Protein AF-A0A6B3IC43-F1 (afdb_monomer)

Sequence (86 aa):
DLAEHGDERRATTRIFGSRPGTYGAGLLQLIDSRDWRTDADLAEVYTVWGGYAYGRELDGRPAREEMETAYKRIEVAAKNTDTREH

Secondary structure (DSSP, 8-state):
-HHHH--HHHHT--EEESPTT--S-SHHHHHHHT---SHHHHHHHHHHHHBEEESTTTTTEE-HHHHHHHHTT-S--------S--

Structure (mmCIF, N/CA/C/O backbone):
data_AF-A0A6B3IC43-F1
#
_entry.id   AF-A0A6B3IC43-F1
#
loop_
_atom_site.group_PDB
_atom_site.id
_atom_site.type_symbol
_atom_site.label_atom_id
_atom_site.label_alt_id
_atom_site.label_comp_id
_atom_site.label_asym_id
_atom_site.label_entity_id
_atom_site.label_seq_id
_atom_site.pdbx_PDB_ins_code
_atom_site.Cartn_x
_atom_site.Cartn_y
_atom_site.Cartn_z
_atom_site.occupancy
_atom_site.B_iso_or_equiv
_atom_site.auth_seq_id
_atom_site.auth_comp_id
_atom_site.auth_asym_id
_atom_site.auth_atom_id
_atom_site.pdbx_PDB_model_num
ATOM 1 N N . ASP A 1 1 ? -14.983 -4.623 7.200 1.00 71.44 1 ASP A N 1
ATOM 2 C CA . ASP A 1 1 ? -14.098 -4.262 8.332 1.00 71.44 1 ASP A CA 1
ATOM 3 C C . ASP A 1 1 ? -14.720 -4.521 9.687 1.00 71.44 1 ASP A C 1
ATOM 5 O O . ASP A 1 1 ? -14.897 -5.689 9.987 1.00 71.44 1 ASP A O 1
ATOM 9 N N . LEU A 1 2 ? -15.089 -3.530 10.514 1.00 76.75 2 LEU A N 1
ATOM 10 C CA . LEU A 1 2 ? -15.470 -3.842 11.905 1.00 76.75 2 LEU A CA 1
ATOM 11 C C . LEU A 1 2 ? -16.674 -4.792 11.993 1.00 76.75 2 LEU A C 1
ATOM 13 O O . LEU A 1 2 ? -16.632 -5.770 12.728 1.00 76.75 2 LEU A O 1
ATOM 17 N N . ALA A 1 3 ? -17.704 -4.555 11.178 1.00 74.69 3 ALA A N 1
ATOM 18 C CA . ALA A 1 3 ? -18.874 -5.432 11.086 1.00 74.69 3 ALA A CA 1
ATOM 19 C C . ALA A 1 3 ? -18.572 -6.827 10.494 1.00 74.69 3 ALA A C 1
ATOM 21 O O . ALA A 1 3 ? -19.413 -7.712 10.564 1.00 74.69 3 ALA A O 1
ATOM 22 N N . GLU A 1 4 ? -17.397 -7.018 9.895 1.00 78.56 4 GLU A N 1
ATOM 23 C CA . GLU A 1 4 ? -17.016 -8.228 9.161 1.00 78.56 4 GLU A CA 1
ATOM 24 C C . GLU A 1 4 ? -16.114 -9.147 9.994 1.00 78.56 4 GLU A C 1
ATOM 26 O O . GLU A 1 4 ? -16.280 -10.360 9.952 1.00 78.56 4 GLU A O 1
ATOM 31 N N . HIS A 1 5 ? -15.199 -8.586 10.794 1.00 80.94 5 HIS A N 1
ATOM 32 C CA . HIS A 1 5 ? -14.276 -9.368 11.628 1.00 80.94 5 HIS A CA 1
ATOM 33 C C . HIS A 1 5 ? -14.312 -9.024 13.128 1.00 80.94 5 HIS A C 1
ATOM 35 O O . HIS A 1 5 ? -13.598 -9.653 13.902 1.00 80.94 5 HIS A O 1
ATOM 41 N N . GLY A 1 6 ? -15.080 -8.023 13.571 1.00 83.38 6 GLY A N 1
ATOM 42 C CA . GLY A 1 6 ? -15.241 -7.655 14.991 1.00 83.38 6 GLY A CA 1
ATOM 43 C C . GLY A 1 6 ? -14.016 -7.023 15.670 1.00 83.38 6 GLY A C 1
ATOM 44 O O . GLY A 1 6 ? -14.133 -6.456 16.749 1.00 83.38 6 GLY A O 1
ATOM 45 N N . ASP A 1 7 ? -12.846 -7.089 15.039 1.00 87.94 7 ASP A N 1
ATOM 46 C CA . ASP A 1 7 ? -11.591 -6.529 15.549 1.00 87.94 7 ASP A CA 1
ATOM 47 C C . ASP A 1 7 ? -11.418 -5.032 15.202 1.00 87.94 7 ASP A C 1
ATOM 49 O O . ASP A 1 7 ? -11.186 -4.657 14.048 1.00 87.94 7 ASP A O 1
ATOM 53 N N . GLU A 1 8 ? -11.494 -4.162 16.213 1.00 88.25 8 GLU A N 1
ATOM 54 C CA . GLU A 1 8 ? -11.296 -2.713 16.063 1.00 88.25 8 GLU A CA 1
ATOM 55 C C . GLU A 1 8 ? -9.896 -2.335 15.572 1.00 88.25 8 GLU A C 1
ATOM 57 O O . GLU A 1 8 ? -9.743 -1.389 14.786 1.00 88.25 8 GLU A O 1
ATOM 62 N N . ARG A 1 9 ? -8.857 -3.071 15.986 1.00 89.88 9 ARG A N 1
ATOM 63 C CA . ARG A 1 9 ? -7.484 -2.769 15.580 1.00 89.88 9 ARG A CA 1
ATOM 64 C C . ARG A 1 9 ? -7.299 -3.055 14.097 1.00 89.88 9 ARG A C 1
ATOM 66 O O . ARG A 1 9 ? -6.738 -2.212 13.391 1.00 89.88 9 ARG A O 1
ATOM 73 N N . ARG A 1 10 ? -7.816 -4.181 13.604 1.00 86.88 10 ARG A N 1
ATOM 74 C CA . ARG A 1 10 ? -7.840 -4.499 12.165 1.00 86.88 10 ARG A CA 1
ATOM 75 C C . ARG A 1 10 ? -8.631 -3.451 11.384 1.00 86.88 10 ARG A C 1
ATOM 77 O O . ARG A 1 10 ? -8.109 -2.881 10.427 1.00 86.88 10 ARG A O 1
ATOM 84 N N . ALA A 1 11 ? -9.818 -3.077 11.868 1.00 90.31 11 ALA A N 1
ATOM 85 C CA . ALA A 1 11 ? -10.702 -2.131 11.179 1.00 90.31 11 ALA A CA 1
ATOM 86 C C . ALA A 1 11 ? -10.082 -0.735 10.989 1.00 90.31 11 ALA A C 1
ATOM 88 O O . ALA A 1 11 ? -10.394 -0.037 10.019 1.00 90.31 11 ALA A O 1
ATOM 89 N N . THR A 1 12 ? -9.195 -0.328 11.900 1.00 92.81 12 THR A N 1
ATOM 90 C CA . THR A 1 12 ? -8.540 0.992 11.934 1.00 92.81 12 THR A CA 1
ATOM 91 C C . THR A 1 12 ? -7.097 0.974 11.417 1.00 92.81 12 THR A C 1
ATOM 93 O O . THR A 1 12 ? -6.370 1.961 11.539 1.00 92.81 12 THR A O 1
ATOM 96 N N . THR A 1 13 ? -6.639 -0.133 10.832 1.00 96.62 13 THR A N 1
ATOM 97 C CA . THR A 1 13 ? -5.283 -0.238 10.279 1.00 96.62 13 THR A CA 1
ATOM 98 C C . THR A 1 13 ? -5.168 0.538 8.962 1.00 96.62 13 THR A C 1
ATOM 100 O O . THR A 1 13 ? -5.897 0.261 8.012 1.00 96.62 13 THR A O 1
ATOM 103 N N . ARG A 1 14 ? -4.286 1.547 8.903 1.00 96.81 14 ARG A N 1
ATOM 104 C CA . ARG 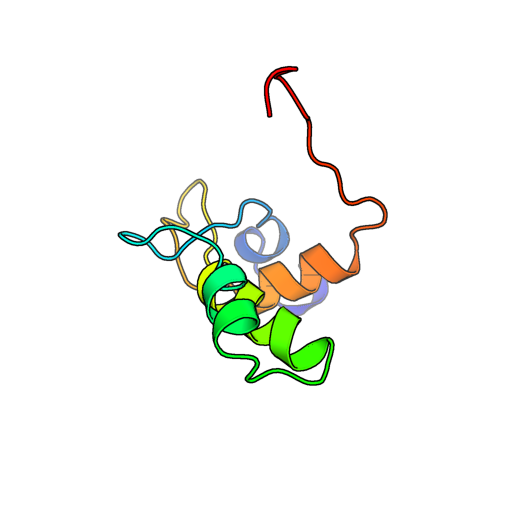A 1 14 ? -4.147 2.454 7.739 1.00 96.81 14 ARG A CA 1
ATOM 105 C C . ARG A 1 14 ? -2.710 2.742 7.307 1.00 96.81 14 ARG A C 1
ATOM 107 O O . ARG A 1 14 ? -2.516 3.373 6.275 1.00 96.81 14 ARG A O 1
ATOM 114 N N . ILE A 1 15 ? -1.718 2.312 8.082 1.00 98.06 15 ILE A N 1
ATOM 115 C CA . ILE A 1 15 ? -0.304 2.552 7.790 1.00 98.06 15 ILE A CA 1
ATOM 116 C C . ILE A 1 15 ? 0.298 1.218 7.366 1.00 98.06 15 ILE A C 1
ATOM 118 O O . ILE A 1 15 ? 0.324 0.280 8.162 1.00 98.06 15 ILE A O 1
ATOM 122 N N . PHE A 1 16 ? 0.760 1.149 6.122 1.00 98.44 16 PHE A N 1
ATOM 123 C CA . PHE A 1 16 ? 1.341 -0.045 5.513 1.00 98.44 16 PHE A CA 1
ATOM 124 C C . PHE A 1 16 ? 2.740 0.268 4.980 1.00 98.44 16 PHE A C 1
ATOM 126 O O . PHE A 1 16 ? 3.029 1.416 4.636 1.00 98.44 16 PHE A O 1
ATOM 133 N N . GLY A 1 17 ? 3.614 -0.732 4.923 1.00 98.06 17 GLY A N 1
ATOM 134 C CA . GLY A 1 17 ? 4.983 -0.565 4.446 1.00 98.06 17 GLY A CA 1
ATOM 135 C C . GLY A 1 17 ? 5.699 -1.890 4.221 1.00 98.06 17 GLY A C 1
ATOM 136 O O . GLY A 1 17 ? 5.106 -2.961 4.337 1.00 98.06 17 GLY A O 1
ATOM 137 N N . SER A 1 18 ? 6.993 -1.812 3.903 1.00 98.06 18 SER A N 1
ATOM 138 C CA . SER A 1 18 ? 7.824 -2.994 3.661 1.00 98.06 18 SER A CA 1
ATOM 139 C C . SER A 1 18 ? 7.859 -3.937 4.868 1.00 98.06 18 SER A C 1
ATOM 141 O O . SER A 1 18 ? 7.709 -3.493 6.009 1.00 98.06 18 SER A O 1
ATOM 143 N N . ARG A 1 19 ? 8.117 -5.232 4.647 1.00 97.19 19 ARG A N 1
ATOM 144 C CA . ARG A 1 19 ? 8.382 -6.191 5.736 1.00 97.19 19 ARG A CA 1
ATOM 145 C C . ARG A 1 19 ? 9.462 -5.651 6.689 1.00 97.19 19 ARG A C 1
ATOM 147 O O . ARG A 1 19 ? 10.470 -5.136 6.191 1.00 97.19 19 ARG A O 1
ATOM 154 N N . PRO A 1 20 ? 9.334 -5.830 8.019 1.00 97.56 20 PRO A N 1
ATOM 155 C CA . PRO A 1 20 ? 10.393 -5.477 8.962 1.00 97.56 20 PRO A CA 1
ATOM 156 C C . PRO A 1 20 ? 11.762 -6.030 8.547 1.00 97.56 20 PRO A C 1
ATOM 158 O O . PRO A 1 20 ? 11.894 -7.215 8.235 1.00 97.56 20 PRO A O 1
ATOM 161 N N . GLY A 1 21 ? 12.776 -5.159 8.532 1.00 97.25 21 GLY A N 1
ATOM 162 C CA . GLY A 1 21 ? 14.139 -5.500 8.108 1.00 97.25 21 GLY A CA 1
ATOM 163 C C . GLY A 1 21 ? 14.366 -5.523 6.591 1.00 97.25 21 GLY A C 1
ATOM 164 O O . GLY A 1 21 ? 15.437 -5.931 6.151 1.00 97.25 21 GLY A O 1
ATOM 165 N N . THR A 1 22 ? 13.391 -5.094 5.786 1.00 96.88 22 THR A N 1
ATOM 166 C CA . THR A 1 22 ? 13.491 -5.025 4.318 1.00 96.88 22 THR A CA 1
ATOM 167 C C . THR A 1 22 ? 13.067 -3.650 3.797 1.00 96.88 22 THR A C 1
ATOM 169 O O . THR A 1 22 ? 12.491 -2.854 4.539 1.00 96.88 22 THR A O 1
ATOM 172 N N . TYR A 1 23 ? 13.339 -3.370 2.519 1.00 95.50 23 TYR A N 1
ATOM 173 C CA . TYR A 1 23 ? 13.070 -2.071 1.896 1.00 95.50 23 TYR A CA 1
ATOM 174 C C . TYR A 1 23 ? 12.594 -2.228 0.454 1.00 95.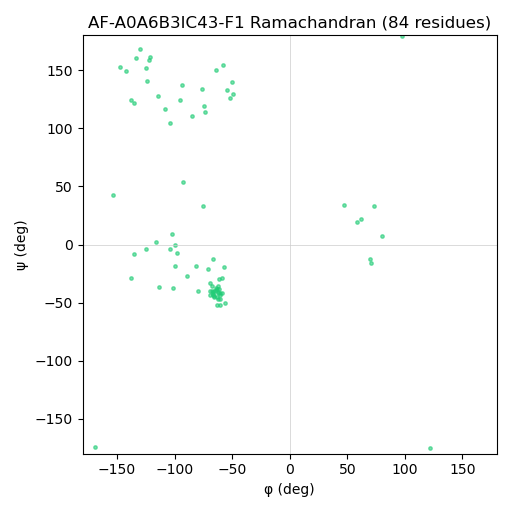50 23 TYR A C 1
ATOM 176 O O . TYR A 1 23 ? 13.045 -3.126 -0.251 1.00 95.50 23 TYR A O 1
ATOM 184 N N . GLY A 1 24 ? 11.758 -1.296 -0.005 1.00 94.50 24 GLY A N 1
ATOM 185 C CA . GLY A 1 24 ? 11.283 -1.230 -1.388 1.00 94.50 24 GLY A CA 1
ATOM 186 C C . GLY A 1 24 ? 9.906 -1.864 -1.597 1.00 94.50 24 GLY A C 1
ATOM 187 O O . GLY A 1 24 ? 9.278 -2.354 -0.659 1.00 94.50 24 GLY A O 1
ATOM 188 N N . ALA A 1 25 ? 9.438 -1.813 -2.847 1.00 94.44 25 ALA A N 1
ATOM 189 C CA . ALA A 1 25 ? 8.097 -2.244 -3.257 1.00 94.44 25 ALA A CA 1
ATOM 190 C C . ALA A 1 25 ? 8.096 -3.434 -4.239 1.00 94.44 25 ALA A C 1
ATOM 192 O O . ALA A 1 25 ? 7.040 -3.811 -4.734 1.00 94.44 25 ALA A O 1
ATOM 193 N N . GLY A 1 26 ? 9.268 -3.975 -4.591 1.00 92.44 26 GLY A N 1
ATOM 194 C CA . GLY A 1 26 ? 9.423 -5.115 -5.510 1.00 92.44 26 GLY A CA 1
ATOM 195 C C . GLY A 1 26 ? 9.108 -4.852 -6.992 1.00 92.44 26 GLY A C 1
ATOM 196 O O . GLY A 1 26 ? 9.511 -5.639 -7.845 1.00 92.44 26 GLY A O 1
ATOM 197 N N . LEU A 1 27 ? 8.424 -3.750 -7.321 1.00 95.00 27 LEU A N 1
ATOM 198 C CA . LEU A 1 27 ? 7.944 -3.479 -8.682 1.00 95.00 27 LEU A CA 1
ATOM 199 C C . LEU A 1 27 ? 9.056 -3.215 -9.702 1.00 95.00 27 LEU A C 1
ATOM 201 O O . LEU A 1 27 ? 8.919 -3.630 -10.847 1.00 95.00 27 LEU A O 1
ATOM 205 N N . LEU A 1 28 ? 10.157 -2.562 -9.314 1.00 94.19 28 LEU A N 1
ATOM 206 C CA . LEU A 1 28 ? 11.265 -2.309 -10.245 1.00 94.19 28 LEU A CA 1
ATOM 207 C C . LEU A 1 28 ? 11.869 -3.631 -10.740 1.00 94.19 28 LEU A C 1
ATOM 209 O O . LEU A 1 28 ? 12.002 -3.839 -11.939 1.00 94.19 28 LEU A O 1
ATOM 213 N N . GLN A 1 29 ? 12.134 -4.558 -9.817 1.00 92.56 29 GLN A N 1
ATOM 214 C CA . GLN A 1 29 ? 12.669 -5.882 -10.125 1.00 92.56 29 GLN A CA 1
ATOM 215 C C . GLN A 1 29 ? 11.720 -6.698 -11.013 1.00 92.56 29 GLN A C 1
ATOM 217 O O . GLN A 1 29 ? 12.179 -7.401 -11.910 1.00 92.56 29 GLN A O 1
ATOM 222 N N . LEU A 1 30 ? 10.408 -6.596 -10.777 1.00 94.44 30 LEU A 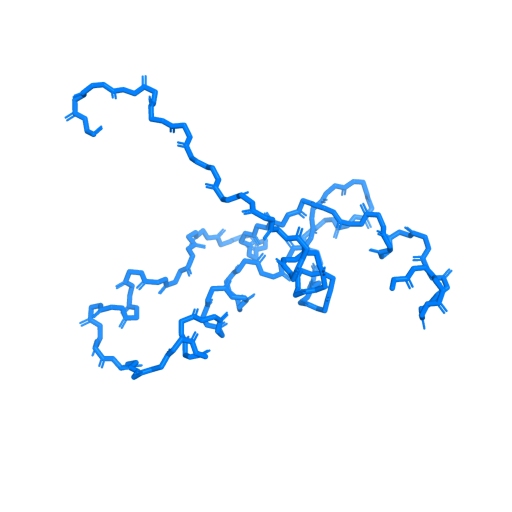N 1
ATOM 223 C CA . LEU A 1 30 ? 9.392 -7.254 -11.601 1.00 94.44 30 LEU A CA 1
ATOM 224 C C . LEU A 1 30 ? 9.344 -6.680 -13.025 1.00 94.44 30 LEU A C 1
ATOM 226 O O . LEU A 1 30 ? 9.223 -7.422 -13.999 1.00 94.44 30 LEU A O 1
ATOM 230 N N . ILE A 1 31 ? 9.453 -5.357 -13.164 1.00 95.75 31 ILE A N 1
ATOM 231 C CA . ILE A 1 31 ? 9.494 -4.707 -14.478 1.00 95.75 31 ILE A CA 1
ATOM 232 C C . ILE A 1 31 ? 10.765 -5.108 -15.232 1.00 95.75 31 ILE A C 1
ATOM 234 O O . ILE A 1 31 ? 10.683 -5.464 -16.409 1.00 95.75 31 ILE A O 1
ATOM 238 N N . ASP A 1 32 ? 11.913 -5.111 -14.554 1.00 96.19 32 ASP A N 1
ATOM 239 C CA . ASP A 1 32 ? 13.202 -5.477 -15.142 1.00 96.19 32 ASP A CA 1
ATOM 240 C C . ASP A 1 32 ? 13.231 -6.938 -15.611 1.00 96.19 32 ASP A C 1
ATOM 242 O O . ASP A 1 32 ? 13.770 -7.233 -16.682 1.00 96.19 32 ASP A O 1
ATOM 246 N N . SER A 1 33 ? 12.612 -7.854 -14.856 1.00 95.62 33 SER A N 1
ATOM 247 C CA . SER A 1 33 ? 12.514 -9.266 -15.248 1.00 95.62 33 SER A CA 1
ATOM 248 C C . SER A 1 33 ? 11.565 -9.497 -16.426 1.00 95.62 33 SER A C 1
ATOM 250 O O . SER A 1 33 ? 11.688 -10.511 -17.114 1.00 95.62 33 SER A O 1
ATOM 252 N N . ARG A 1 34 ? 10.637 -8.559 -16.677 1.00 95.19 34 ARG A N 1
ATOM 253 C CA . ARG A 1 34 ? 9.541 -8.670 -17.659 1.00 95.19 34 ARG A CA 1
ATOM 254 C C . ARG A 1 34 ? 8.620 -9.869 -17.412 1.00 95.19 34 ARG A C 1
ATOM 256 O O . ARG A 1 34 ? 7.896 -10.283 -18.316 1.00 95.19 34 ARG A O 1
ATOM 263 N N . ASP A 1 35 ? 8.637 -10.413 -16.200 1.00 94.94 35 ASP A N 1
ATOM 264 C CA . ASP A 1 35 ? 7.849 -11.582 -15.807 1.00 94.94 35 ASP A CA 1
ATOM 265 C C . ASP A 1 35 ? 6.501 -11.163 -15.203 1.00 94.94 35 ASP A C 1
ATOM 267 O O . ASP A 1 35 ? 6.156 -11.495 -14.073 1.00 94.94 35 ASP A O 1
ATOM 271 N N . TRP A 1 36 ? 5.755 -10.347 -15.945 1.00 97.06 36 TRP A N 1
ATOM 272 C CA . TRP A 1 36 ? 4.417 -9.886 -15.579 1.00 97.06 36 TRP A CA 1
ATOM 273 C C . TRP A 1 36 ? 3.581 -9.698 -16.840 1.00 97.06 36 TRP A C 1
ATOM 275 O O . TRP A 1 36 ? 4.107 -9.473 -17.934 1.00 97.06 36 TRP A O 1
ATOM 285 N N . ARG A 1 37 ? 2.262 -9.830 -16.708 1.00 97.19 37 ARG A N 1
ATOM 286 C CA . ARG A 1 37 ? 1.334 -9.723 -17.843 1.00 97.19 37 ARG A CA 1
ATOM 287 C C . ARG A 1 37 ? 0.088 -8.924 -17.519 1.00 97.19 37 ARG A C 1
ATOM 289 O O . ARG A 1 37 ? -0.517 -8.357 -18.423 1.00 97.19 37 ARG A O 1
ATOM 296 N N . THR A 1 38 ? -0.319 -8.923 -16.258 1.00 98.12 38 THR A N 1
ATOM 297 C CA . THR A 1 38 ? -1.605 -8.395 -15.816 1.00 98.12 38 THR A CA 1
ATOM 298 C C . THR A 1 38 ? -1.445 -7.505 -14.593 1.00 98.12 38 THR A C 1
ATOM 300 O O . THR A 1 38 ? -0.475 -7.619 -13.843 1.00 98.12 38 THR A O 1
ATOM 303 N N . ASP A 1 39 ? -2.447 -6.666 -14.346 1.00 97.38 39 ASP A N 1
ATOM 304 C CA . ASP A 1 39 ? -2.519 -5.850 -13.131 1.00 97.38 39 ASP A CA 1
ATOM 305 C C . ASP A 1 39 ? -2.512 -6.713 -11.862 1.00 97.38 39 ASP A C 1
ATOM 307 O O . ASP A 1 39 ? -2.014 -6.277 -10.827 1.00 97.38 39 ASP A O 1
ATOM 311 N N . ALA A 1 40 ? -3.016 -7.950 -11.942 1.00 97.69 40 ALA A N 1
ATOM 312 C CA . ALA A 1 40 ? -2.984 -8.897 -10.833 1.00 97.69 40 ALA A CA 1
ATOM 313 C C . ALA A 1 40 ? -1.547 -9.284 -10.449 1.00 97.69 40 ALA A C 1
ATOM 315 O O . ALA A 1 40 ? -1.253 -9.377 -9.261 1.00 97.69 40 ALA A O 1
ATOM 316 N N . ASP A 1 41 ? -0.641 -9.428 -11.422 1.00 97.31 41 ASP A N 1
ATOM 317 C CA . ASP A 1 41 ? 0.770 -9.738 -11.156 1.00 97.31 41 ASP A CA 1
ATOM 318 C C . ASP A 1 41 ? 1.458 -8.568 -10.431 1.00 97.31 41 ASP A C 1
ATOM 320 O O . ASP A 1 41 ? 2.183 -8.755 -9.451 1.00 97.31 41 ASP A O 1
ATOM 324 N N . LEU A 1 42 ? 1.180 -7.336 -10.877 1.00 97.56 42 LEU A N 1
ATOM 325 C CA . LEU A 1 42 ? 1.706 -6.117 -10.258 1.00 97.56 42 LEU A CA 1
ATOM 326 C C . LEU A 1 42 ? 1.153 -5.928 -8.837 1.00 97.56 42 LEU A C 1
ATOM 328 O O . LEU A 1 42 ? 1.905 -5.630 -7.906 1.00 97.56 42 LEU A O 1
ATOM 332 N N . ALA A 1 43 ? -0.159 -6.117 -8.666 1.00 97.44 43 ALA A N 1
ATOM 333 C CA . ALA A 1 43 ? -0.834 -6.003 -7.379 1.00 97.44 43 ALA A CA 1
ATOM 334 C C . ALA A 1 43 ? -0.339 -7.059 -6.385 1.00 97.44 43 ALA A C 1
ATOM 336 O O . ALA A 1 43 ? -0.146 -6.738 -5.211 1.00 97.44 43 ALA A O 1
ATOM 337 N N . GLU A 1 44 ? -0.083 -8.285 -6.848 1.00 97.38 44 GLU A N 1
ATOM 338 C CA . GLU A 1 44 ? 0.468 -9.357 -6.024 1.00 97.38 44 GLU A CA 1
ATOM 339 C C . GLU A 1 44 ? 1.844 -8.970 -5.481 1.00 97.38 44 GLU A C 1
ATOM 341 O O . GLU A 1 44 ? 2.048 -8.979 -4.268 1.00 97.38 44 GLU A O 1
ATOM 346 N N . VAL A 1 45 ? 2.770 -8.544 -6.346 1.00 97.31 45 VAL A N 1
ATOM 347 C CA . VAL A 1 45 ? 4.119 -8.152 -5.908 1.00 97.31 45 VAL A CA 1
ATOM 348 C C . VAL A 1 45 ? 4.076 -6.949 -4.974 1.00 97.31 45 VAL A C 1
ATOM 350 O O . VAL A 1 45 ? 4.713 -6.976 -3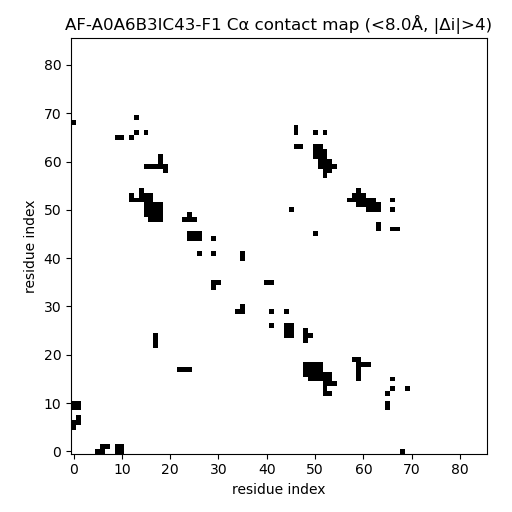.919 1.00 97.31 45 VAL A O 1
ATOM 353 N N . TYR A 1 46 ? 3.293 -5.920 -5.300 1.00 97.69 46 TYR A N 1
ATOM 354 C CA . TYR A 1 46 ? 3.170 -4.750 -4.434 1.00 97.69 46 TYR A CA 1
ATOM 355 C C . TYR A 1 46 ? 2.606 -5.115 -3.051 1.00 97.69 46 TYR A C 1
ATOM 357 O O . TYR A 1 46 ? 3.122 -4.661 -2.030 1.00 97.69 46 TYR A O 1
ATOM 365 N N . THR A 1 47 ? 1.596 -5.987 -3.001 1.00 97.75 47 THR A N 1
ATOM 366 C CA . THR A 1 47 ? 0.985 -6.460 -1.749 1.00 97.75 47 THR A CA 1
ATOM 367 C C . THR A 1 47 ? 1.931 -7.351 -0.948 1.00 97.75 47 THR A C 1
ATOM 369 O O . THR A 1 47 ? 2.017 -7.215 0.269 1.00 97.75 47 THR A O 1
ATOM 372 N N . VAL A 1 48 ? 2.692 -8.233 -1.600 1.00 97.38 48 VAL A N 1
ATOM 373 C CA . VAL A 1 48 ? 3.688 -9.083 -0.928 1.00 97.38 48 VAL A CA 1
ATOM 374 C C . VAL A 1 48 ? 4.782 -8.241 -0.281 1.00 97.38 48 VAL A C 1
ATOM 376 O O . VAL A 1 48 ? 5.205 -8.535 0.835 1.00 97.38 48 VAL A O 1
ATOM 379 N N . TRP A 1 49 ? 5.236 -7.185 -0.956 1.00 97.62 49 TRP A N 1
ATOM 380 C CA . TRP A 1 49 ? 6.291 -6.331 -0.425 1.00 97.62 49 TRP A CA 1
ATOM 381 C C . TRP A 1 49 ? 5.773 -5.333 0.610 1.00 97.62 49 TRP A C 1
ATOM 383 O O . TRP A 1 49 ? 6.455 -5.120 1.607 1.00 97.62 49 TRP A O 1
ATOM 393 N N . GLY A 1 50 ? 4.592 -4.743 0.402 1.00 97.62 50 GLY A N 1
ATOM 394 C CA . GLY A 1 50 ? 4.044 -3.647 1.213 1.00 97.62 50 GLY A CA 1
ATOM 395 C C . GLY A 1 50 ? 2.938 -4.023 2.205 1.00 97.62 50 GLY A C 1
ATOM 396 O O . GLY A 1 50 ? 2.489 -3.169 2.967 1.00 97.62 50 GLY A O 1
ATOM 397 N N . GLY A 1 51 ? 2.485 -5.278 2.216 1.00 98.06 51 GLY A N 1
ATOM 398 C CA . GLY A 1 51 ? 1.340 -5.766 2.994 1.00 98.06 51 GLY A CA 1
ATOM 399 C C . GLY A 1 51 ? 1.597 -5.953 4.486 1.00 98.06 51 GLY A C 1
ATOM 400 O O . GLY A 1 51 ? 1.033 -6.865 5.091 1.00 98.06 51 GLY A O 1
ATOM 401 N N . TYR A 1 52 ? 2.451 -5.123 5.085 1.00 98.50 52 TYR A N 1
ATOM 402 C CA . TYR A 1 52 ? 2.785 -5.164 6.505 1.00 98.50 52 TYR A CA 1
ATOM 403 C C . TYR A 1 52 ? 2.288 -3.902 7.191 1.00 98.50 52 TYR A C 1
ATOM 405 O O . TYR A 1 52 ? 2.569 -2.790 6.746 1.00 98.50 52 TYR A O 1
ATOM 413 N N . ALA A 1 53 ? 1.538 -4.071 8.275 1.00 98.31 53 ALA A N 1
ATOM 414 C CA . ALA A 1 53 ? 0.902 -2.960 8.957 1.00 98.31 53 ALA A CA 1
ATOM 415 C C . ALA A 1 53 ? 1.754 -2.411 10.101 1.00 98.31 53 ALA A C 1
ATOM 417 O O . ALA A 1 53 ? 2.297 -3.155 10.917 1.00 98.31 53 ALA A O 1
ATOM 418 N N . TYR A 1 54 ? 1.802 -1.087 10.193 1.00 98.12 54 TYR A N 1
ATOM 419 C CA . TYR A 1 54 ? 2.579 -0.347 11.178 1.00 98.12 54 TYR A CA 1
ATOM 420 C C . TYR A 1 54 ? 1.694 0.557 12.036 1.00 98.12 54 TYR A C 1
ATOM 422 O O . TYR A 1 54 ? 0.562 0.904 11.694 1.00 98.12 54 TYR A O 1
ATOM 430 N N . GLY A 1 55 ? 2.237 0.952 13.183 1.00 96.19 55 GLY A N 1
ATOM 431 C CA . GLY A 1 55 ? 1.556 1.750 14.192 1.00 96.19 55 GLY A CA 1
ATOM 432 C C . GLY A 1 55 ? 1.522 1.023 15.527 1.00 96.19 55 GLY A C 1
ATOM 433 O O . GLY A 1 55 ? 2.108 -0.048 15.684 1.00 96.19 55 GLY A O 1
ATOM 434 N N . ARG A 1 56 ? 0.825 1.623 16.493 1.00 94.81 56 ARG A N 1
ATOM 435 C CA . ARG A 1 56 ? 0.717 1.081 17.847 1.00 94.81 56 ARG A CA 1
ATOM 436 C C . ARG A 1 56 ? 0.259 -0.382 17.814 1.00 94.81 56 ARG A C 1
ATOM 438 O O . ARG A 1 56 ? -0.771 -0.677 17.200 1.00 94.81 56 ARG A O 1
ATOM 445 N N . GLU A 1 57 ? 1.040 -1.237 18.476 1.00 93.19 57 GLU A N 1
ATOM 446 C CA . GLU A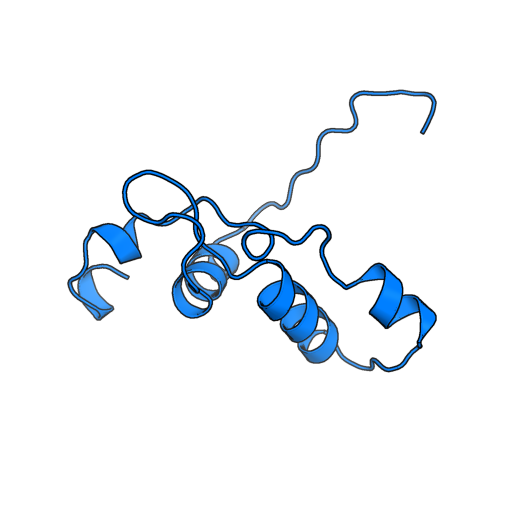 1 57 ? 0.775 -2.672 18.680 1.00 93.19 57 GLU A CA 1
ATOM 447 C C . GLU A 1 57 ? 0.695 -3.495 17.377 1.00 93.19 57 GLU A C 1
ATOM 449 O O . GLU A 1 57 ? 0.080 -4.558 17.349 1.00 93.19 57 GLU A O 1
ATOM 454 N N . LEU A 1 58 ? 1.283 -3.005 16.277 1.00 96.00 58 LEU A N 1
ATOM 455 C CA . LEU A 1 58 ? 1.304 -3.724 14.997 1.00 96.00 58 LEU A CA 1
ATOM 456 C C . LEU A 1 58 ? 2.696 -4.177 14.567 1.00 96.00 58 LEU A C 1
ATOM 458 O O . LEU A 1 58 ? 2.804 -5.244 13.972 1.00 96.00 58 LEU A O 1
ATOM 462 N N . ASP A 1 59 ? 3.727 -3.371 14.833 1.00 96.12 59 ASP A N 1
ATOM 463 C CA . ASP A 1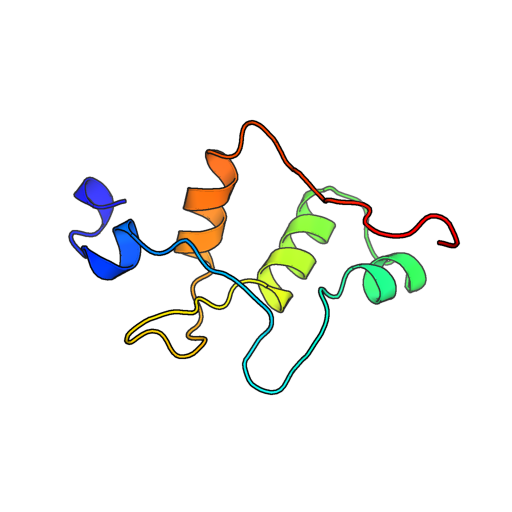 59 ? 5.149 -3.714 14.661 1.00 96.12 59 ASP A CA 1
ATOM 464 C C . ASP A 1 59 ? 5.512 -4.381 13.316 1.00 96.12 59 ASP A C 1
ATOM 466 O O . ASP A 1 59 ? 6.405 -5.224 13.234 1.00 96.12 59 ASP A O 1
ATOM 470 N N . GLY A 1 60 ? 4.819 -4.000 12.237 1.00 97.38 60 GLY A N 1
ATOM 471 C CA . GLY A 1 60 ? 5.043 -4.550 10.903 1.00 97.38 60 GLY A CA 1
ATOM 472 C C . GLY A 1 60 ? 4.529 -5.980 10.736 1.00 97.38 60 GLY A C 1
ATOM 473 O O . GLY A 1 60 ? 5.131 -6.758 9.998 1.00 97.38 60 GLY A O 1
ATOM 474 N N . ARG A 1 61 ? 3.437 -6.360 11.412 1.00 97.50 61 ARG A N 1
ATOM 475 C CA . ARG A 1 61 ? 2.789 -7.665 11.210 1.00 97.50 61 ARG A CA 1
ATOM 476 C C . ARG A 1 61 ? 2.223 -7.800 9.787 1.00 97.50 61 ARG A C 1
ATOM 478 O O . ARG A 1 61 ? 1.774 -6.799 9.223 1.00 97.50 61 ARG A O 1
ATOM 485 N N . PRO A 1 62 ? 2.156 -9.020 9.219 1.00 98.00 62 PRO A N 1
ATOM 486 C CA . PRO A 1 62 ? 1.417 -9.263 7.982 1.00 98.00 62 PRO A CA 1
ATOM 487 C C . PRO A 1 62 ? -0.041 -8.794 8.105 1.00 98.00 62 PRO A C 1
ATOM 489 O O . PRO A 1 62 ? -0.706 -9.072 9.108 1.00 98.00 62 PRO A O 1
ATOM 492 N N . ALA A 1 63 ? -0.515 -8.062 7.099 1.00 97.44 63 ALA A N 1
ATOM 493 C CA . ALA A 1 63 ? -1.821 -7.401 7.085 1.00 97.44 63 ALA A CA 1
ATOM 494 C C . ALA A 1 63 ? -2.356 -7.211 5.652 1.00 97.44 63 ALA A C 1
ATOM 496 O O . ALA A 1 63 ? -2.847 -6.142 5.278 1.00 97.44 63 ALA A O 1
ATOM 497 N N . ARG A 1 64 ? -2.205 -8.252 4.825 1.00 97.06 64 ARG A N 1
ATOM 498 C CA . ARG A 1 64 ? -2.626 -8.256 3.418 1.00 97.06 64 ARG A CA 1
ATOM 499 C C . ARG A 1 64 ? -4.109 -7.919 3.254 1.00 97.06 64 ARG A C 1
ATOM 501 O O . ARG A 1 64 ? -4.448 -7.041 2.469 1.00 97.06 64 ARG A O 1
ATOM 508 N N . GLU A 1 65 ? -4.978 -8.592 4.001 1.00 95.44 65 GLU A N 1
ATOM 509 C CA . GLU A 1 65 ? -6.432 -8.403 3.902 1.00 95.44 65 GLU A CA 1
ATOM 510 C C . GLU A 1 65 ? -6.843 -6.972 4.269 1.00 95.44 65 GLU A C 1
ATOM 512 O O . GLU A 1 65 ? -7.677 -6.359 3.596 1.00 95.44 65 GLU A O 1
ATOM 517 N N . GLU A 1 66 ? -6.231 -6.412 5.317 1.00 96.00 66 GLU A N 1
ATOM 518 C CA . GLU A 1 66 ? -6.471 -5.037 5.744 1.00 96.00 66 GLU A CA 1
ATOM 519 C C . GLU A 1 66 ? -5.994 -4.030 4.688 1.00 96.00 66 GLU A C 1
ATOM 521 O O . GLU A 1 66 ? -6.690 -3.047 4.423 1.00 96.00 66 GLU A O 1
ATOM 526 N N . MET A 1 67 ? -4.840 -4.281 4.058 1.00 97.62 67 MET A N 1
ATOM 527 C CA . MET A 1 67 ? -4.324 -3.455 2.964 1.00 97.62 67 MET A CA 1
ATOM 528 C C . MET A 1 67 ? -5.265 -3.488 1.760 1.00 97.62 67 MET A C 1
ATOM 530 O O . MET A 1 67 ? -5.693 -2.431 1.305 1.00 97.62 67 MET A O 1
ATOM 534 N N . GLU A 1 68 ? -5.645 -4.673 1.280 1.00 96.25 68 GLU A N 1
ATOM 535 C CA . GLU A 1 68 ? -6.555 -4.826 0.138 1.00 96.25 68 GLU A CA 1
ATOM 536 C C . GLU A 1 68 ? -7.912 -4.158 0.402 1.00 96.25 68 GLU A C 1
ATOM 538 O O . GLU A 1 68 ? -8.459 -3.470 -0.463 1.00 96.25 68 GLU A O 1
ATOM 543 N N . THR A 1 69 ? -8.449 -4.306 1.615 1.00 95.06 69 THR A N 1
ATOM 544 C CA . THR A 1 69 ? -9.728 -3.695 2.002 1.00 95.06 69 THR A CA 1
ATOM 545 C C . THR A 1 69 ? -9.638 -2.173 2.081 1.00 95.06 69 THR A C 1
ATOM 547 O O . THR A 1 69 ? -10.555 -1.475 1.640 1.00 95.06 69 THR A O 1
ATOM 550 N N . ALA A 1 70 ? -8.535 -1.635 2.607 1.00 95.69 70 ALA A N 1
ATOM 551 C CA . ALA A 1 70 ? -8.290 -0.197 2.619 1.00 95.69 70 ALA A CA 1
ATOM 552 C C . ALA A 1 70 ? -8.095 0.355 1.197 1.00 95.69 70 ALA A C 1
ATOM 554 O O . ALA A 1 70 ? -8.675 1.388 0.861 1.00 95.69 70 ALA A O 1
ATOM 555 N N . TYR A 1 71 ? -7.337 -0.348 0.352 1.00 96.94 71 TYR A N 1
ATOM 556 C CA . TYR A 1 71 ? -6.972 0.100 -0.993 1.00 96.94 71 TYR A CA 1
ATOM 557 C C . TYR A 1 71 ? -8.164 0.128 -1.949 1.00 96.94 71 TYR A C 1
ATOM 559 O O . TYR A 1 71 ? -8.271 1.050 -2.751 1.00 96.94 71 TYR A O 1
ATOM 567 N N . LYS A 1 72 ? -9.127 -0.793 -1.801 1.00 96.62 72 LYS A N 1
ATOM 568 C CA . LYS A 1 72 ? -10.403 -0.765 -2.544 1.00 96.62 72 LYS A CA 1
ATOM 569 C C . LYS A 1 72 ? -11.208 0.528 -2.352 1.00 96.62 72 LYS A C 1
ATOM 571 O O . LYS A 1 72 ? -12.096 0.801 -3.150 1.00 96.62 72 LYS A O 1
ATOM 576 N N . ARG A 1 73 ? -10.940 1.296 -1.289 1.00 96.00 73 ARG A N 1
ATOM 577 C CA . ARG A 1 73 ? -11.628 2.562 -0.977 1.00 96.00 73 ARG A CA 1
ATOM 578 C C . ARG A 1 73 ? -10.831 3.802 -1.389 1.00 96.00 73 ARG A C 1
ATOM 580 O O . ARG A 1 73 ? -11.281 4.914 -1.130 1.00 96.00 73 ARG A O 1
ATOM 587 N N . ILE A 1 74 ? -9.640 3.639 -1.967 1.00 97.56 74 ILE A N 1
ATOM 588 C CA . ILE A 1 74 ? -8.827 4.765 -2.430 1.00 97.56 74 ILE A CA 1
ATOM 589 C C . ILE A 1 74 ? -9.455 5.324 -3.708 1.00 97.56 74 ILE A C 1
ATOM 591 O O . ILE A 1 74 ? -9.457 4.668 -4.743 1.00 97.56 74 ILE A O 1
ATOM 595 N N . GLU A 1 75 ? -9.953 6.556 -3.640 1.00 98.38 75 GLU A N 1
ATOM 596 C CA . GLU A 1 75 ? -10.434 7.296 -4.816 1.00 98.38 75 GLU A CA 1
ATOM 597 C C . GLU A 1 75 ? -9.318 8.114 -5.480 1.00 98.38 75 GLU A C 1
ATOM 599 O O . GLU A 1 75 ? -9.350 8.372 -6.681 1.00 98.38 75 GLU A O 1
ATOM 604 N N . VAL A 1 76 ? -8.311 8.519 -4.699 1.00 98.25 76 VAL A N 1
ATOM 605 C CA . VAL A 1 76 ? -7.192 9.350 -5.153 1.00 98.25 76 VAL A CA 1
ATOM 606 C C . VAL A 1 76 ? -5.880 8.785 -4.617 1.00 98.25 76 VAL A C 1
ATOM 608 O O . VAL A 1 76 ? -5.684 8.699 -3.405 1.00 98.25 76 VAL A O 1
ATOM 611 N N . ALA A 1 77 ? -4.958 8.453 -5.522 1.00 97.12 77 ALA A N 1
ATOM 612 C CA . ALA A 1 77 ? -3.572 8.142 -5.189 1.00 97.12 77 ALA A CA 1
ATOM 613 C C . ALA A 1 77 ? -2.711 9.403 -5.350 1.00 97.12 77 ALA A C 1
ATOM 615 O O . ALA A 1 77 ? -2.694 10.017 -6.416 1.0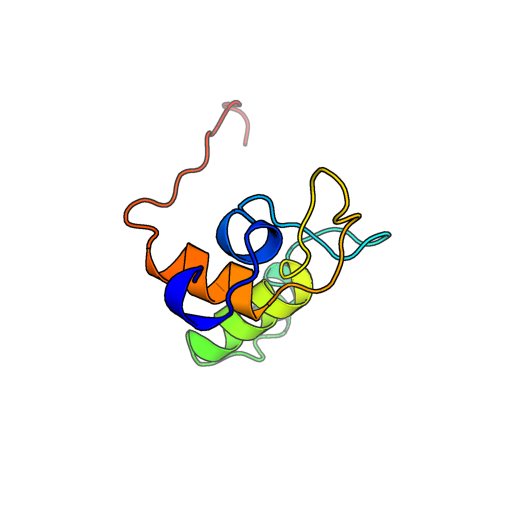0 97.12 77 ALA A O 1
ATOM 616 N N . ALA A 1 78 ? -1.998 9.794 -4.293 1.00 97.25 78 ALA A N 1
ATOM 617 C CA . ALA A 1 78 ? -1.190 11.009 -4.273 1.00 97.25 78 ALA A CA 1
ATOM 618 C C . ALA A 1 78 ? 0.273 10.711 -3.925 1.00 97.25 78 ALA A C 1
ATOM 620 O O . ALA A 1 78 ? 0.571 9.913 -3.036 1.00 97.25 78 ALA A O 1
ATOM 621 N N . LYS A 1 79 ? 1.185 11.416 -4.598 1.00 95.69 79 LYS A N 1
ATOM 622 C CA . LYS A 1 79 ? 2.614 11.473 -4.279 1.00 95.69 79 LYS A CA 1
ATOM 623 C C . LYS A 1 79 ? 3.071 12.919 -4.427 1.00 95.69 79 LYS A C 1
ATOM 625 O O . LYS A 1 79 ? 2.918 13.507 -5.490 1.00 95.69 79 LYS A O 1
ATOM 630 N N . ASN A 1 80 ? 3.649 13.479 -3.368 1.00 95.38 80 ASN A N 1
ATOM 631 C CA . ASN A 1 80 ? 4.270 14.800 -3.439 1.00 95.38 80 ASN A CA 1
ATOM 632 C C . ASN A 1 80 ? 5.629 14.690 -4.144 1.00 95.38 80 ASN A C 1
ATOM 634 O O . ASN A 1 80 ? 6.413 13.796 -3.809 1.00 95.38 80 ASN A O 1
ATOM 638 N N . THR A 1 81 ? 5.905 15.596 -5.082 1.00 93.00 81 THR A N 1
ATOM 639 C CA . THR A 1 81 ? 7.234 15.808 -5.674 1.00 93.00 81 THR A CA 1
ATOM 640 C C . THR A 1 81 ? 7.811 17.070 -5.054 1.00 93.00 81 THR A C 1
ATOM 642 O O . THR A 1 81 ? 7.338 18.175 -5.314 1.00 93.00 81 THR A O 1
ATOM 645 N N . ASP A 1 82 ? 8.761 16.885 -4.147 1.00 90.88 82 ASP A N 1
ATOM 646 C CA . ASP A 1 82 ? 9.307 17.918 -3.269 1.00 90.88 82 ASP A CA 1
ATOM 647 C C . ASP A 1 82 ? 10.626 18.519 -3.776 1.00 90.88 82 ASP A C 1
ATOM 649 O O . ASP A 1 82 ? 11.084 19.532 -3.247 1.00 90.88 82 ASP A O 1
ATOM 653 N N . THR A 1 83 ? 11.202 17.958 -4.840 1.00 88.06 83 THR A N 1
ATOM 654 C CA . THR A 1 83 ? 12.415 18.462 -5.493 1.00 88.06 83 THR A CA 1
ATOM 655 C C . THR A 1 83 ? 12.156 18.771 -6.971 1.00 88.06 83 THR A C 1
ATOM 657 O O . THR A 1 83 ? 11.181 18.314 -7.561 1.00 88.06 83 THR A O 1
ATOM 660 N N . ARG A 1 84 ? 12.998 19.627 -7.570 1.00 81.62 84 ARG A N 1
ATOM 661 C CA . ARG A 1 84 ? 12.942 19.959 -9.011 1.00 81.62 84 ARG A CA 1
ATOM 662 C C . ARG A 1 84 ? 13.965 19.201 -9.855 1.00 81.62 84 ARG A C 1
ATOM 664 O O . ARG A 1 84 ? 13.862 19.209 -11.074 1.00 81.62 84 ARG A O 1
ATOM 671 N N . GLU A 1 85 ? 14.989 18.651 -9.217 1.00 86.12 85 GLU A N 1
ATOM 672 C CA . GLU A 1 85 ? 16.155 18.061 -9.885 1.00 86.12 85 GLU A CA 1
ATOM 673 C C . GLU A 1 85 ? 15.890 16.625 -10.362 1.00 86.12 85 GLU A C 1
ATOM 675 O O . GLU A 1 85 ? 16.593 16.134 -11.247 1.00 86.12 85 GLU A O 1
ATOM 680 N N . HIS A 1 86 ? 14.863 15.978 -9.804 1.00 63.53 86 HIS A N 1
ATOM 681 C CA . HIS A 1 86 ? 14.445 14.610 -10.091 1.00 63.53 86 HIS A CA 1
ATOM 682 C C . HIS A 1 86 ? 12.923 14.519 -10.188 1.00 63.53 86 HIS A C 1
ATOM 684 O O . HIS A 1 86 ? 12.245 15.190 -9.379 1.00 63.53 86 HIS A O 1
#

Nearest PDB structures (foldseek):
  7c6o-assembly1_A  TM=1.000E+00  e=3.850E-08  Mycobacterium tuberculosis
  6ys9-assembly4_D  TM=8.666E-01  e=2.050E-04  Thermosynechococcus vestitus BP-1
  6ys9-assembly1_A  TM=8.683E-01  e=2.519E-04  Thermosynechococcus vestitus BP-1
  6ysg-assembly1_A  TM=8.568E-01  e=2.783E-03  Synechocystis sp. PCC 6803 substr. Kazusa
  6yt0-assembly2_A  TM=8.524E-01  e=3.923E-03  Synechocystis sp. PCC 6803 substr. Kazusa

Foldseek 3Di:
DCVPPVDPVLQPFDAWAFAPPDHDQQQVVCVVVVPDDDPV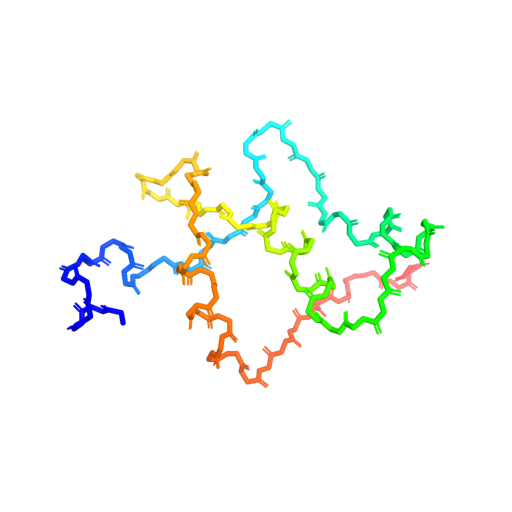VSLVSNCNGTQFTDDPPRNRHRHSVSVVVNVVPDPDDDDDDPDDVD

Mean predicted aligned error: 3.87 Å

Radius of gyration: 14.85 Å; Cα contacts (8 Å, |Δi|>4): 94; chains: 1; bounding box: 35×32×36 Å

pLDDT: mean 93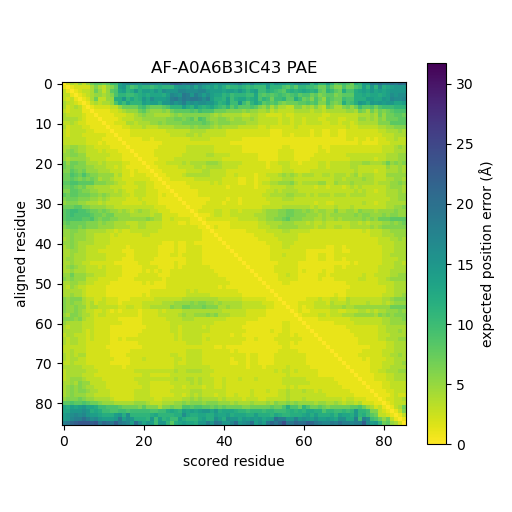.9, std 6.51, range [63.53, 98.5]

Solvent-accessible surface area (backbone atoms only — not comparable to full-atom values): 5324 Å² total; per-residue (Å²): 90,47,95,72,72,70,41,63,69,61,50,67,55,83,43,66,33,37,43,76,98,55,80,66,45,59,54,67,63,44,60,74,68,59,80,62,88,49,73,64,51,56,50,49,43,37,43,73,27,30,22,10,28,47,58,91,98,36,82,33,37,84,32,50,69,48,45,55,61,53,54,76,68,60,88,73,90,86,78,90,80,92,59,88,92,108